Protein AF-A0A6V7YAL5-F1 (afdb_monomer_lite)

Secondary structure (DSSP, 8-state):
-HHHHHHHHHH-SB-TTT--B--S-GGGT-S----TT---GGGHHHHHHTTTS----SSSTTSTT-HHHHHHT--

Sequence (75 aa):
MGSPMARKAILGGICVDTGQNLGQPLTSLVHTFIGVAGANRDAEPLCKLLSWAEPCNQINGISCNSAFLRDINSV

Structure (mmCIF, N/CA/C/O backbone):
data_AF-A0A6V7YAL5-F1
#
_entry.id   AF-A0A6V7YAL5-F1
#
loop_
_atom_site.group_PDB
_atom_site.id
_atom_site.type_symbol
_atom_site.label_atom_id
_atom_site.label_alt_id
_atom_site.label_comp_id
_atom_site.label_asym_id
_atom_site.label_entity_id
_atom_site.label_seq_id
_atom_site.pdbx_PDB_ins_code
_atom_site.Cartn_x
_atom_site.Cartn_y
_atom_site.Cartn_z
_atom_site.occupancy
_atom_site.B_iso_or_equiv
_atom_site.auth_seq_id
_atom_site.auth_comp_id
_atom_site.auth_asym_id
_atom_site.auth_atom_id
_atom_site.pdbx_PDB_model_num
ATOM 1 N N . MET A 1 1 ? -3.539 -5.486 -7.851 1.00 69.62 1 MET A N 1
ATOM 2 C CA . MET A 1 1 ? -3.260 -4.281 -7.034 1.00 69.62 1 MET A CA 1
ATOM 3 C C . MET A 1 1 ? -4.389 -3.821 -6.098 1.00 69.62 1 MET A C 1
ATOM 5 O O . MET A 1 1 ? -4.181 -2.842 -5.396 1.00 69.62 1 MET A O 1
ATOM 9 N N . GLY A 1 2 ? -5.533 -4.517 -5.983 1.00 81.88 2 GLY A N 1
ATOM 10 C CA . GLY A 1 2 ? -6.662 -4.032 -5.162 1.00 81.88 2 GLY A CA 1
ATOM 11 C C . GLY A 1 2 ? -6.352 -3.794 -3.674 1.00 81.88 2 GLY A C 1
ATOM 12 O O . GLY A 1 2 ? -6.659 -2.727 -3.157 1.00 81.88 2 GLY A O 1
ATOM 13 N N . SER A 1 3 ? -5.693 -4.742 -2.994 1.00 86.62 3 SER A N 1
ATOM 14 C CA . SER A 1 3 ? -5.383 -4.621 -1.554 1.00 86.62 3 SER A CA 1
ATOM 15 C C . SER A 1 3 ? -4.486 -3.411 -1.215 1.00 86.62 3 SER A C 1
ATOM 17 O O . SER A 1 3 ? -4.878 -2.618 -0.360 1.00 86.62 3 SER A O 1
ATOM 19 N N . PRO A 1 4 ? -3.351 -3.178 -1.907 1.00 86.00 4 PRO A N 1
ATOM 20 C CA . PRO A 1 4 ? -2.555 -1.963 -1.711 1.00 86.00 4 PRO A CA 1
ATOM 21 C C . PRO A 1 4 ? -3.316 -0.654 -1.983 1.00 86.00 4 PRO A C 1
ATOM 23 O O . PRO A 1 4 ? -3.152 0.305 -1.233 1.00 86.00 4 PRO A O 1
ATOM 26 N N . MET A 1 5 ? -4.187 -0.613 -3.001 1.00 88.50 5 MET A N 1
ATOM 27 C CA . MET A 1 5 ? -5.024 0.565 -3.287 1.00 88.50 5 MET A CA 1
ATOM 28 C C . MET A 1 5 ? -6.044 0.834 -2.177 1.00 88.50 5 MET A C 1
ATOM 30 O O . MET A 1 5 ? -6.173 1.971 -1.729 1.00 88.50 5 MET A O 1
ATOM 34 N N . ALA A 1 6 ? -6.718 -0.206 -1.678 1.00 91.56 6 ALA A N 1
ATOM 35 C CA . ALA A 1 6 ? -7.630 -0.084 -0.544 1.00 91.56 6 ALA A CA 1
ATOM 36 C C . ALA A 1 6 ? -6.893 0.391 0.721 1.00 91.56 6 ALA A C 1
ATOM 38 O O . ALA A 1 6 ? -7.376 1.286 1.412 1.00 91.56 6 ALA A O 1
ATOM 39 N N . ARG A 1 7 ? -5.678 -0.121 0.982 1.00 90.81 7 ARG A N 1
ATOM 40 C CA . ARG A 1 7 ? -4.836 0.363 2.085 1.00 90.81 7 ARG A CA 1
ATOM 41 C C . ARG A 1 7 ? -4.457 1.838 1.914 1.00 90.81 7 ARG A C 1
ATOM 43 O O . ARG A 1 7 ? -4.548 2.574 2.891 1.00 90.81 7 ARG A O 1
ATOM 50 N N . LYS A 1 8 ? -4.106 2.303 0.706 1.00 91.62 8 LYS A N 1
ATOM 51 C CA . LYS A 1 8 ? -3.850 3.736 0.458 1.00 91.62 8 LYS A CA 1
ATOM 52 C C . LYS A 1 8 ? -5.086 4.597 0.733 1.00 91.62 8 LYS A C 1
ATOM 54 O O . LYS A 1 8 ? -4.956 5.636 1.366 1.00 91.62 8 LYS A O 1
ATOM 59 N N . ALA A 1 9 ? -6.278 4.149 0.335 1.00 92.75 9 ALA A N 1
ATOM 60 C CA . ALA A 1 9 ? -7.524 4.865 0.623 1.00 92.75 9 ALA A CA 1
ATOM 61 C C . ALA A 1 9 ? -7.840 4.940 2.133 1.00 92.75 9 ALA A C 1
ATOM 63 O O . ALA A 1 9 ? -8.336 5.958 2.601 1.00 92.75 9 ALA A O 1
ATOM 64 N N . ILE A 1 10 ? -7.511 3.896 2.906 1.00 94.62 10 ILE A N 1
ATOM 65 C CA . ILE A 1 10 ? -7.669 3.888 4.373 1.00 94.62 10 ILE A CA 1
ATOM 66 C C . ILE A 1 10 ? -6.634 4.795 5.057 1.00 94.62 10 ILE A C 1
ATOM 68 O O . ILE A 1 10 ? -6.965 5.481 6.021 1.00 94.62 10 ILE A O 1
ATOM 72 N N . LEU A 1 11 ? -5.388 4.810 4.575 1.00 93.62 11 LEU A N 1
ATOM 73 C CA . LEU A 1 11 ? -4.313 5.646 5.124 1.00 93.62 11 LEU A CA 1
ATOM 74 C C . LEU A 1 11 ? -4.436 7.127 4.726 1.00 93.62 11 LEU A C 1
ATOM 76 O O . LEU A 1 11 ? -3.968 7.991 5.462 1.00 93.62 11 LEU A O 1
ATOM 80 N N . GLY A 1 12 ? -5.064 7.431 3.589 1.00 94.38 12 GLY A N 1
ATOM 81 C CA . GLY A 1 12 ? -5.242 8.793 3.093 1.00 94.38 12 GLY A CA 1
ATOM 82 C C . GLY A 1 12 ? -3.925 9.469 2.684 1.00 94.38 12 GLY A C 1
ATOM 83 O O . GLY A 1 12 ? -3.011 8.847 2.123 1.00 94.38 12 GLY A O 1
ATOM 84 N N . GLY A 1 13 ? -3.838 10.774 2.949 1.00 94.12 13 GLY A N 1
ATOM 85 C CA . GLY A 1 13 ? -2.681 11.604 2.617 1.00 94.12 13 GLY A CA 1
ATOM 86 C C . GLY A 1 13 ? -2.539 11.877 1.117 1.00 94.12 13 GLY A C 1
ATOM 87 O O . GLY A 1 13 ? -3.502 11.809 0.355 1.00 94.12 13 GLY A O 1
ATOM 88 N N . ILE A 1 14 ? -1.324 12.208 0.678 1.00 93.75 14 ILE A N 1
ATOM 89 C CA . ILE A 1 14 ? -1.041 12.535 -0.726 1.00 93.75 14 ILE A CA 1
ATOM 90 C C . ILE A 1 14 ? -0.814 11.252 -1.536 1.00 93.75 14 ILE A C 1
ATOM 92 O O . ILE A 1 14 ? -0.036 10.390 -1.132 1.00 93.75 14 ILE A O 1
ATOM 96 N N . CYS A 1 15 ? -1.470 11.118 -2.688 1.00 88.31 15 CYS A N 1
ATOM 97 C CA . CYS A 1 15 ? -1.158 10.086 -3.674 1.00 88.31 15 CYS A CA 1
ATOM 98 C C . CYS A 1 15 ? 0.178 10.397 -4.355 1.00 88.31 15 CYS A C 1
ATOM 100 O O . CYS A 1 15 ? 0.310 11.418 -5.026 1.00 88.31 15 CYS A O 1
ATOM 102 N N . VAL A 1 16 ? 1.152 9.495 -4.230 1.00 87.81 16 VAL A N 1
ATOM 103 C CA . VAL A 1 16 ? 2.479 9.629 -4.858 1.00 87.81 16 VAL A CA 1
ATOM 104 C C . VAL A 1 16 ? 2.431 9.599 -6.391 1.00 87.81 16 VAL A C 1
ATOM 106 O O . VAL A 1 16 ? 3.313 10.159 -7.033 1.00 87.81 16 VAL A O 1
ATOM 109 N N . ASP A 1 17 ? 1.392 9.003 -6.978 1.00 82.81 17 ASP A N 1
ATOM 110 C CA . ASP A 1 17 ? 1.229 8.857 -8.428 1.00 82.81 17 ASP A CA 1
ATOM 111 C C . ASP A 1 17 ? 0.655 10.120 -9.099 1.00 82.81 17 ASP A C 1
ATOM 113 O O . ASP A 1 17 ? 0.950 10.388 -10.262 1.00 82.81 17 ASP A O 1
ATOM 117 N N . THR A 1 18 ? -0.191 10.879 -8.389 1.00 88.00 18 THR A N 1
ATOM 118 C CA . THR A 1 18 ? -0.987 11.991 -8.954 1.00 88.00 18 THR A CA 1
ATOM 119 C C . THR A 1 18 ? -0.850 13.316 -8.204 1.00 88.00 18 THR A C 1
ATOM 121 O O . THR A 1 18 ? -1.372 14.330 -8.663 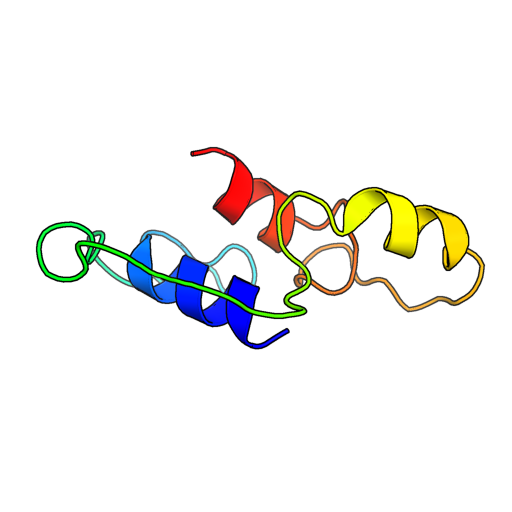1.00 88.00 18 THR A O 1
ATOM 124 N N . GLY A 1 19 ? -0.217 13.329 -7.027 1.00 91.19 19 GLY A N 1
ATOM 125 C CA . GLY A 1 19 ? -0.184 14.483 -6.121 1.00 91.19 19 GLY A CA 1
ATOM 126 C C . GLY A 1 19 ? -1.532 14.820 -5.465 1.00 91.19 19 GLY A C 1
ATOM 127 O O . GLY A 1 19 ? -1.618 15.786 -4.709 1.00 91.19 19 GLY A O 1
ATOM 128 N N . GLN A 1 20 ? -2.594 14.051 -5.730 1.00 93.62 20 GLN A N 1
ATOM 129 C CA . GLN A 1 20 ? -3.928 14.317 -5.188 1.00 93.62 20 GLN A CA 1
ATOM 130 C C . GLN A 1 20 ? -3.977 14.050 -3.683 1.00 93.62 20 GLN A C 1
ATOM 132 O O . GLN A 1 20 ? -3.469 13.037 -3.204 1.00 93.62 20 GLN A O 1
ATOM 137 N N . ASN A 1 21 ? -4.630 14.938 -2.937 1.00 95.12 21 ASN A N 1
ATOM 138 C CA . ASN A 1 21 ? -4.871 14.753 -1.512 1.00 95.12 21 ASN A CA 1
ATOM 139 C C . ASN A 1 21 ? -6.133 13.903 -1.299 1.00 95.12 21 ASN A C 1
ATOM 141 O O . ASN A 1 21 ? -7.231 14.335 -1.646 1.00 95.12 21 ASN A O 1
ATOM 145 N N . LEU A 1 22 ? -5.974 12.712 -0.720 1.00 93.88 22 LEU A N 1
ATOM 146 C CA . LEU A 1 22 ? -7.067 11.795 -0.381 1.00 93.88 22 LEU A CA 1
ATOM 147 C C . LEU A 1 22 ? -7.782 12.165 0.932 1.00 93.88 22 LEU A C 1
ATOM 149 O O . LEU A 1 22 ? -8.774 11.533 1.286 1.00 93.88 22 LEU A O 1
ATOM 153 N N . GLY A 1 23 ? -7.292 13.175 1.654 1.00 95.88 23 GLY A N 1
ATOM 154 C CA . GLY A 1 23 ? -7.822 13.595 2.947 1.00 95.88 23 GLY A CA 1
ATOM 155 C C . GLY A 1 23 ? -7.149 12.899 4.132 1.00 95.88 23 GLY A C 1
ATOM 156 O O . GLY A 1 23 ? -6.044 12.360 4.029 1.00 95.88 23 GLY A O 1
ATOM 157 N N . GLN A 1 24 ? -7.804 12.969 5.291 1.00 96.12 24 GLN A N 1
ATOM 158 C CA . GLN A 1 24 ? -7.310 12.370 6.533 1.00 96.12 24 GLN A CA 1
ATOM 159 C C . GLN A 1 24 ? -7.465 10.835 6.534 1.00 96.12 24 GLN A C 1
ATOM 161 O O . GLN A 1 24 ? -8.342 10.317 5.841 1.00 96.12 24 GLN A O 1
ATOM 166 N N . PRO A 1 25 ? -6.654 10.101 7.322 1.00 95.62 25 PRO A N 1
ATOM 167 C CA . PRO A 1 25 ? -6.786 8.653 7.453 1.00 95.62 25 PRO A CA 1
ATOM 168 C C . PRO A 1 25 ? -8.172 8.243 7.967 1.00 95.62 25 PRO A C 1
ATOM 170 O O . PRO A 1 25 ? -8.690 8.818 8.924 1.00 95.62 25 PRO A O 1
ATOM 173 N N . LEU A 1 26 ? -8.735 7.178 7.397 1.00 96.50 26 LEU A N 1
ATOM 174 C CA . LEU A 1 26 ? -10.005 6.574 7.817 1.00 96.50 26 LEU A CA 1
ATOM 175 C C . LEU A 1 26 ? -9.831 5.573 8.974 1.00 96.50 26 LEU A C 1
ATOM 177 O O . LEU A 1 26 ? -10.734 4.789 9.261 1.00 96.50 26 LEU A O 1
ATOM 181 N N . THR A 1 27 ? -8.679 5.567 9.648 1.00 93.88 27 THR A N 1
ATOM 182 C CA . THR A 1 27 ? -8.325 4.607 10.712 1.00 93.88 27 TH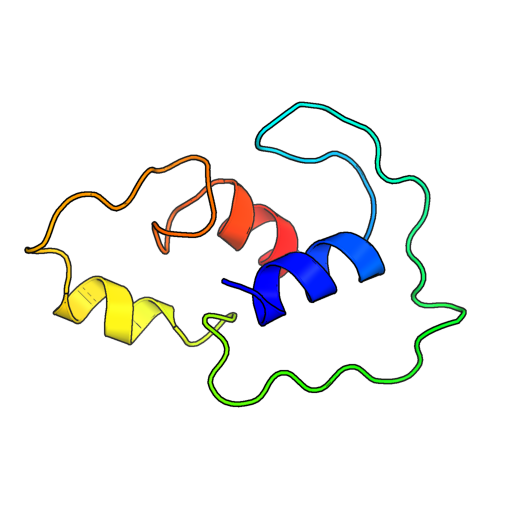R A CA 1
ATOM 183 C C . THR A 1 27 ? -9.197 4.721 11.967 1.00 93.88 27 THR A C 1
ATOM 185 O O . THR A 1 27 ? -9.273 3.773 12.741 1.00 93.88 27 THR A O 1
ATOM 188 N N . SER A 1 28 ? -9.908 5.838 12.151 1.00 95.56 28 SER A N 1
ATOM 189 C CA . SER A 1 28 ? -10.951 5.999 13.177 1.00 95.56 28 SER A CA 1
ATOM 190 C C . SER A 1 28 ? -12.271 5.293 12.833 1.00 95.56 28 SER A C 1
ATOM 192 O O . SER A 1 28 ? -13.069 5.028 13.728 1.00 95.56 28 SER A O 1
ATOM 194 N N . LEU A 1 29 ? -12.504 4.987 11.552 1.00 96.75 29 LEU A N 1
ATOM 195 C CA . LEU A 1 29 ? -13.703 4.310 11.039 1.00 96.75 29 LEU A CA 1
ATOM 196 C C . LEU A 1 29 ? -13.425 2.845 10.664 1.00 96.75 29 LEU A C 1
ATOM 198 O O . LEU A 1 29 ? -14.316 2.002 10.740 1.00 96.75 29 LEU A O 1
ATOM 202 N N . VAL A 1 30 ? -12.188 2.530 10.267 1.00 95.50 30 VAL A N 1
ATOM 203 C CA . VAL A 1 30 ? -11.749 1.195 9.841 1.00 95.50 30 VAL A CA 1
ATOM 204 C C . VAL A 1 30 ? -10.820 0.594 10.895 1.00 95.50 30 VAL A C 1
ATOM 206 O O . VAL A 1 30 ? -9.607 0.782 10.854 1.00 95.50 30 VAL A O 1
ATOM 209 N N . HIS A 1 31 ? -11.395 -0.176 11.822 1.00 93.62 31 HIS A N 1
ATOM 210 C CA . HIS A 1 31 ? -10.642 -0.866 12.877 1.00 93.62 31 HIS A CA 1
ATOM 211 C C . HIS A 1 31 ? -9.733 -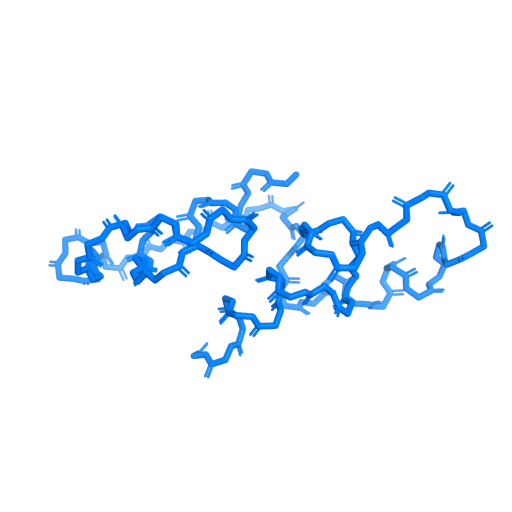1.989 12.343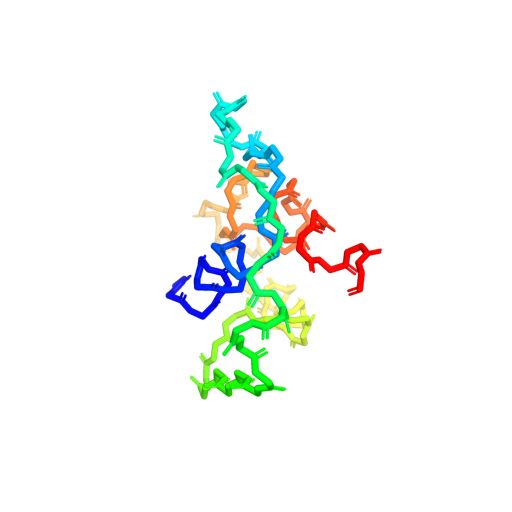 1.00 93.62 31 HIS A C 1
ATOM 213 O O . HIS A 1 31 ? -8.671 -2.267 12.897 1.00 93.62 31 HIS A O 1
ATOM 219 N N . THR A 1 32 ? -10.144 -2.695 11.285 1.00 92.94 32 THR A N 1
ATOM 220 C CA . THR A 1 32 ? -9.382 -3.831 10.745 1.00 92.94 32 THR A CA 1
ATOM 221 C C . THR A 1 32 ? -9.602 -3.968 9.245 1.00 92.94 32 THR A C 1
ATOM 223 O O . THR A 1 32 ? -10.734 -3.954 8.769 1.00 92.94 32 THR A O 1
ATOM 226 N N . PHE A 1 33 ? -8.507 -4.139 8.505 1.00 90.62 33 PHE A N 1
ATOM 227 C CA . PHE A 1 33 ? -8.497 -4.401 7.070 1.00 90.62 33 PHE A CA 1
ATOM 228 C C . PHE A 1 33 ? -7.692 -5.674 6.796 1.00 90.62 33 PHE A C 1
ATOM 230 O O . PHE A 1 33 ? -6.564 -5.805 7.269 1.00 90.62 33 PHE A O 1
ATOM 237 N N . ILE A 1 34 ? -8.264 -6.606 6.029 1.00 89.69 34 ILE A N 1
ATOM 238 C CA . ILE A 1 34 ? -7.637 -7.888 5.685 1.00 89.69 34 ILE A CA 1
ATOM 239 C C . ILE A 1 34 ? -7.582 -8.010 4.162 1.00 89.69 34 ILE A C 1
ATOM 241 O O . ILE A 1 34 ? -8.613 -8.093 3.498 1.00 89.69 34 ILE A O 1
ATOM 245 N N . GLY A 1 35 ? -6.369 -8.041 3.608 1.00 84.94 35 GLY A N 1
ATOM 246 C CA . GLY A 1 35 ? -6.127 -8.274 2.185 1.00 84.94 35 GLY A CA 1
ATOM 247 C C . GLY A 1 35 ? -5.588 -9.680 1.930 1.00 84.94 35 GLY A C 1
ATOM 248 O O . GLY A 1 35 ? -4.412 -9.936 2.180 1.00 84.94 35 GLY A O 1
ATOM 249 N N . VAL A 1 36 ? -6.419 -10.578 1.399 1.00 82.62 36 VAL A N 1
ATOM 250 C CA . VAL A 1 36 ? -6.019 -11.950 1.027 1.00 82.62 36 VAL A CA 1
ATOM 251 C C . VAL A 1 36 ? -5.338 -11.945 -0.345 1.00 82.62 36 VAL A C 1
ATOM 253 O O . VAL A 1 36 ? -5.828 -11.294 -1.266 1.00 82.62 36 VAL A O 1
ATOM 256 N N . ALA A 1 37 ? -4.205 -12.649 -0.478 1.00 74.69 37 ALA A N 1
ATOM 257 C CA . ALA A 1 37 ? -3.396 -12.728 -1.709 1.00 74.69 37 ALA A CA 1
ATOM 258 C C . ALA A 1 37 ? -3.040 -11.356 -2.340 1.00 74.69 37 ALA A C 1
ATOM 260 O O . ALA A 1 37 ? -2.787 -11.239 -3.539 1.00 74.69 37 ALA A O 1
ATOM 261 N N . GLY A 1 38 ? -3.032 -10.293 -1.529 1.00 70.44 38 GLY A N 1
ATOM 262 C CA . GLY A 1 38 ? -2.692 -8.942 -1.956 1.00 70.44 38 GLY A CA 1
ATOM 263 C C . GLY A 1 38 ? -1.183 -8.726 -2.050 1.00 70.44 38 GLY A C 1
ATOM 264 O O . GLY A 1 38 ? -0.438 -9.202 -1.199 1.00 70.44 38 GLY A O 1
ATOM 265 N N . ALA A 1 39 ? -0.744 -7.939 -3.037 1.00 72.19 39 ALA A N 1
ATOM 266 C CA . ALA A 1 39 ? 0.651 -7.518 -3.200 1.00 72.19 39 ALA A CA 1
ATOM 267 C C . ALA A 1 39 ? 1.072 -6.467 -2.142 1.00 72.19 39 ALA A C 1
ATOM 269 O O . ALA A 1 39 ? 1.346 -5.315 -2.467 1.00 72.19 39 ALA A O 1
ATOM 270 N N . ASN A 1 40 ? 1.013 -6.847 -0.864 1.00 73.38 40 ASN A N 1
ATOM 271 C CA . ASN A 1 40 ? 1.282 -5.999 0.300 1.00 73.38 40 ASN A CA 1
ATOM 272 C C . ASN A 1 40 ? 2.784 -6.039 0.676 1.00 73.38 40 ASN A C 1
ATOM 274 O O . ASN A 1 40 ? 3.620 -6.348 -0.171 1.00 73.38 40 ASN A O 1
ATOM 278 N N . ARG A 1 41 ? 3.133 -5.722 1.936 1.00 69.38 41 ARG A N 1
ATOM 279 C CA . ARG A 1 41 ? 4.516 -5.632 2.453 1.00 69.38 41 ARG A CA 1
ATOM 280 C C . ARG A 1 41 ? 5.409 -6.808 2.025 1.00 69.38 41 ARG A C 1
ATOM 282 O O . ARG A 1 41 ? 6.520 -6.588 1.560 1.00 69.38 41 ARG A O 1
ATOM 289 N N . ASP A 1 42 ? 4.886 -8.028 2.093 1.00 63.59 42 ASP A N 1
ATOM 290 C CA . ASP A 1 42 ? 5.636 -9.268 1.848 1.00 63.59 42 ASP A CA 1
ATOM 291 C C . ASP A 1 42 ? 5.605 -9.748 0.382 1.00 63.59 42 ASP A C 1
ATOM 293 O O . ASP A 1 42 ? 5.993 -10.875 0.084 1.00 63.59 42 ASP A O 1
ATOM 297 N N . ALA A 1 43 ? 5.156 -8.911 -0.561 1.00 68.12 43 ALA A N 1
ATOM 298 C CA . ALA A 1 43 ? 5.199 -9.215 -1.997 1.00 68.12 43 ALA A CA 1
ATOM 299 C C . ALA A 1 43 ? 6.583 -8.976 -2.636 1.00 68.12 43 ALA A C 1
ATOM 301 O O . ALA A 1 43 ? 6.842 -9.433 -3.751 1.00 68.12 43 ALA A O 1
ATOM 302 N N . GLU A 1 44 ? 7.487 -8.299 -1.921 1.00 67.12 44 GLU A N 1
ATOM 303 C CA . GLU A 1 44 ? 8.854 -7.989 -2.358 1.00 67.12 44 GLU A CA 1
ATOM 304 C C . GLU A 1 44 ? 9.653 -9.207 -2.876 1.00 67.12 44 GLU A C 1
ATOM 306 O O . GLU A 1 44 ? 10.248 -9.099 -3.955 1.00 67.12 44 GLU A O 1
ATOM 311 N N . PRO A 1 45 ? 9.650 -10.386 -2.213 1.00 67.56 45 PRO A N 1
ATOM 312 C CA . PRO A 1 45 ? 10.387 -11.554 -2.697 1.00 67.56 45 PRO A CA 1
ATOM 313 C C . PRO A 1 45 ? 9.825 -12.086 -4.021 1.00 67.56 45 PRO A C 1
ATOM 315 O O . PRO A 1 45 ? 10.585 -12.516 -4.889 1.00 67.56 45 PRO A O 1
ATOM 318 N N . LEU A 1 46 ? 8.501 -12.005 -4.206 1.00 67.88 46 LEU A N 1
ATOM 319 C CA . LEU A 1 46 ? 7.823 -12.441 -5.427 1.00 67.88 46 LEU A CA 1
ATOM 320 C C . LEU A 1 46 ? 8.146 -11.506 -6.607 1.00 67.88 46 LEU A C 1
ATOM 322 O O . LEU A 1 46 ? 8.433 -11.985 -7.701 1.00 67.88 46 LEU A O 1
ATOM 326 N N . CYS A 1 47 ? 8.195 -10.185 -6.376 1.00 66.25 47 CYS A N 1
ATOM 327 C CA . CYS A 1 47 ? 8.711 -9.217 -7.355 1.00 66.25 47 CYS A CA 1
ATOM 328 C C . CYS A 1 47 ? 10.169 -9.492 -7.731 1.00 66.25 47 CYS A C 1
ATOM 330 O O . CYS A 1 47 ? 10.517 -9.435 -8.906 1.00 66.25 47 CYS A O 1
ATOM 332 N N . LYS A 1 48 ? 11.039 -9.766 -6.749 1.00 70.44 48 LYS A N 1
ATOM 333 C CA . LYS A 1 48 ? 12.462 -10.033 -7.006 1.00 70.44 48 LYS A CA 1
ATOM 334 C C . LYS A 1 48 ? 12.645 -11.271 -7.886 1.00 70.44 48 LYS A C 1
ATOM 336 O O . LYS A 1 48 ? 13.426 -11.218 -8.834 1.00 70.44 48 LYS A O 1
ATOM 341 N N . LEU A 1 49 ? 11.870 -12.330 -7.643 1.00 73.50 49 LEU A N 1
ATOM 342 C CA . LEU A 1 49 ? 11.850 -13.544 -8.468 1.00 73.50 49 LEU A CA 1
ATOM 343 C C . LEU A 1 49 ? 11.385 -13.287 -9.915 1.00 73.50 49 LEU A C 1
ATOM 345 O O . LEU A 1 49 ? 11.865 -13.934 -10.844 1.00 73.50 49 LEU A O 1
ATOM 349 N N . LEU A 1 50 ? 10.469 -12.336 -10.110 1.00 70.69 50 LEU A N 1
ATOM 350 C CA . LEU A 1 50 ? 9.887 -11.976 -11.409 1.00 70.69 50 LEU A CA 1
ATOM 351 C C . LEU A 1 50 ? 10.517 -10.718 -12.036 1.00 70.69 50 LEU A C 1
ATOM 353 O O . LEU A 1 50 ? 10.010 -10.206 -13.028 1.00 70.69 50 LEU A O 1
ATOM 357 N N . SER A 1 51 ? 11.639 -10.232 -11.498 1.00 65.12 51 SER A N 1
ATOM 358 C CA . SER A 1 51 ? 12.295 -8.983 -11.929 1.00 65.12 51 SER A CA 1
ATOM 359 C C . SER A 1 51 ? 12.831 -8.997 -13.367 1.00 65.12 51 SER A C 1
ATOM 361 O O . SER A 1 51 ? 13.092 -7.937 -13.928 1.00 65.12 51 SER A O 1
ATOM 363 N N . TRP A 1 52 ? 12.951 -10.178 -13.977 1.00 68.88 52 TRP A N 1
ATOM 364 C CA . TRP A 1 52 ? 13.281 -10.367 -15.393 1.00 68.88 52 TRP A CA 1
ATOM 365 C C . TRP A 1 52 ? 12.114 -10.044 -16.344 1.00 68.88 52 TRP A C 1
ATOM 367 O O . TRP A 1 52 ? 12.329 -9.903 -17.545 1.00 68.88 52 TRP A O 1
ATOM 377 N N . ALA A 1 53 ? 10.889 -9.928 -15.824 1.00 63.16 53 ALA A N 1
ATOM 378 C CA . ALA A 1 53 ? 9.704 -9.525 -16.567 1.00 63.16 53 ALA A CA 1
ATOM 379 C C . ALA A 1 53 ? 9.388 -8.043 -16.294 1.00 63.16 53 ALA A C 1
ATOM 381 O O . ALA A 1 53 ? 8.600 -7.706 -15.408 1.00 63.16 53 ALA A O 1
ATOM 382 N N . GLU A 1 54 ? 9.991 -7.137 -17.068 1.00 53.78 54 GLU A N 1
ATOM 383 C CA . GLU A 1 54 ? 9.526 -5.745 -17.131 1.00 53.78 54 GLU A CA 1
ATOM 384 C C . GLU A 1 54 ? 8.076 -5.722 -17.667 1.00 53.78 54 GLU A C 1
ATOM 386 O O . GLU A 1 54 ? 7.790 -6.397 -18.658 1.00 53.78 54 GLU A O 1
ATOM 391 N N . PRO A 1 55 ? 7.136 -5.002 -17.012 1.00 56.28 55 PRO A N 1
ATOM 392 C CA . PRO A 1 55 ? 7.265 -3.569 -16.762 1.00 56.28 55 PRO A CA 1
ATOM 393 C C . PRO A 1 55 ? 6.848 -3.152 -15.336 1.00 56.28 55 PRO A C 1
ATOM 395 O O . PRO A 1 55 ? 5.763 -2.614 -15.092 1.00 56.28 55 PRO A O 1
ATOM 398 N N . CYS A 1 56 ? 7.752 -3.339 -14.379 1.00 63.25 56 CYS A N 1
ATOM 399 C CA . CYS A 1 56 ? 7.606 -2.839 -13.012 1.00 63.25 56 CYS A CA 1
ATOM 400 C C . CYS A 1 56 ? 7.842 -1.315 -12.950 1.00 63.25 56 CYS A C 1
ATOM 402 O O . CYS A 1 56 ? 8.946 -0.850 -12.666 1.00 63.25 56 CYS A O 1
ATOM 404 N N . ASN A 1 57 ? 6.797 -0.522 -13.211 1.00 69.88 57 ASN A N 1
ATOM 405 C CA . ASN A 1 57 ? 6.838 0.943 -13.105 1.00 69.88 57 ASN A CA 1
ATOM 406 C C . ASN A 1 57 ? 7.200 1.382 -11.666 1.00 69.88 57 ASN A C 1
ATOM 408 O O . ASN A 1 57 ? 6.583 0.942 -10.701 1.00 69.88 57 ASN A O 1
ATOM 412 N N . GLN A 1 58 ? 8.194 2.268 -11.524 1.00 74.25 58 GLN A N 1
ATOM 413 C CA . GLN A 1 58 ? 8.725 2.732 -10.231 1.00 74.25 58 GLN A CA 1
ATOM 414 C C . GLN A 1 58 ? 7.847 3.776 -9.510 1.00 74.25 58 GLN A C 1
ATOM 416 O O . GLN A 1 58 ? 8.179 4.202 -8.403 1.00 74.25 58 GLN A O 1
ATOM 421 N N . ILE A 1 59 ? 6.732 4.199 -10.106 1.00 73.88 59 ILE A N 1
ATOM 422 C CA . ILE A 1 59 ? 5.765 5.121 -9.497 1.00 73.88 59 ILE A CA 1
ATOM 423 C C . ILE A 1 59 ? 4.619 4.325 -8.866 1.00 73.88 59 ILE A C 1
ATOM 425 O O . ILE A 1 59 ? 4.451 4.354 -7.648 1.00 73.88 59 ILE A O 1
ATOM 429 N N . ASN A 1 60 ? 3.872 3.580 -9.687 1.00 72.75 60 ASN A N 1
ATOM 430 C CA . ASN A 1 60 ? 2.708 2.806 -9.254 1.00 72.75 60 ASN A CA 1
ATOM 431 C C . ASN A 1 60 ? 3.110 1.499 -8.549 1.00 72.75 60 ASN A C 1
ATOM 433 O O . ASN A 1 60 ? 4.228 1.018 -8.696 1.00 72.75 60 ASN A O 1
ATOM 437 N N . GLY A 1 61 ? 2.185 0.873 -7.818 1.00 69.25 61 GLY A N 1
ATOM 438 C CA . GLY A 1 61 ? 2.492 -0.311 -7.006 1.00 69.25 61 GLY A CA 1
ATOM 439 C C . GLY A 1 61 ? 2.835 -1.611 -7.755 1.00 69.25 61 GLY A C 1
ATOM 440 O O . GLY A 1 61 ? 2.784 -2.668 -7.137 1.00 69.25 61 GLY A O 1
ATOM 441 N N . ILE A 1 62 ? 3.139 -1.572 -9.059 1.00 71.12 62 ILE A N 1
ATOM 442 C CA . ILE A 1 62 ? 3.547 -2.751 -9.842 1.00 71.12 62 ILE A CA 1
ATOM 443 C C . ILE A 1 62 ? 5.045 -3.054 -9.636 1.00 71.12 62 ILE A C 1
ATOM 445 O O . ILE A 1 62 ? 5.428 -4.219 -9.653 1.00 71.12 62 ILE A O 1
ATOM 449 N N . SER A 1 63 ? 5.892 -2.050 -9.355 1.00 75.38 63 SER A N 1
ATOM 450 C CA . SER A 1 63 ? 7.254 -2.285 -8.835 1.00 75.38 63 SER A CA 1
AT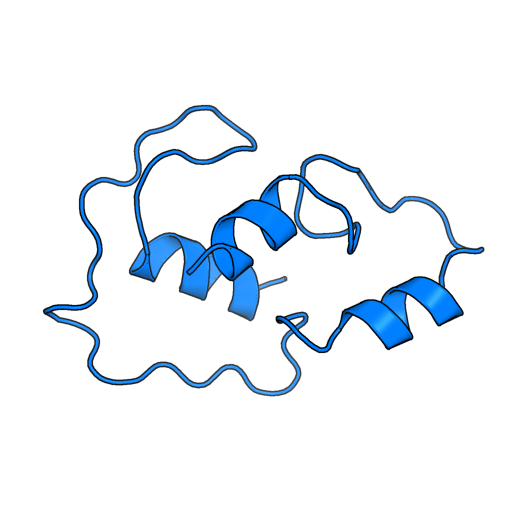OM 451 C C . SER A 1 63 ? 7.256 -2.423 -7.317 1.00 75.38 63 SER A C 1
ATOM 453 O O . SER A 1 63 ? 6.701 -1.575 -6.619 1.00 75.38 63 SER A O 1
ATOM 455 N N . CYS A 1 64 ? 7.982 -3.401 -6.773 1.00 73.38 64 CYS A N 1
ATOM 456 C CA . CYS A 1 64 ? 8.158 -3.511 -5.322 1.00 73.38 64 CYS A CA 1
ATOM 457 C C . CYS A 1 64 ? 9.026 -2.404 -4.695 1.00 73.38 64 CYS A C 1
ATOM 459 O O . CYS A 1 64 ? 8.872 -2.128 -3.511 1.00 73.38 64 CYS A O 1
ATOM 461 N N . ASN A 1 65 ? 9.842 -1.695 -5.486 1.00 74.38 65 ASN A N 1
ATOM 462 C CA . ASN A 1 65 ? 10.530 -0.468 -5.052 1.00 74.38 65 ASN A CA 1
ATOM 463 C C 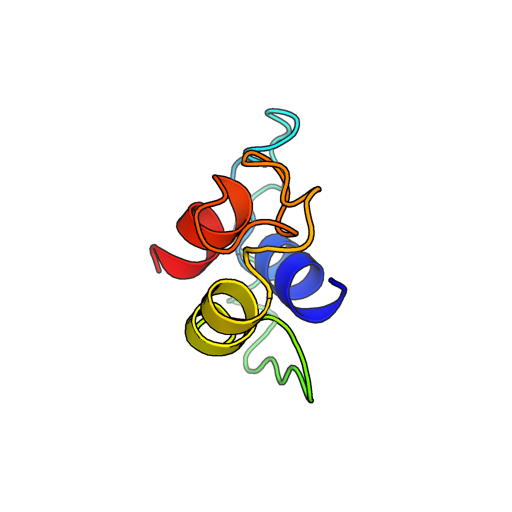. ASN A 1 65 ? 9.771 0.812 -5.453 1.00 74.38 65 ASN A C 1
ATOM 465 O O . ASN A 1 65 ? 10.326 1.914 -5.408 1.00 74.38 65 ASN A O 1
ATOM 469 N N . SER A 1 66 ? 8.502 0.690 -5.852 1.00 81.75 66 SER A N 1
ATOM 470 C CA . SER A 1 66 ? 7.701 1.835 -6.280 1.00 81.75 66 SER A CA 1
ATOM 471 C C . SER A 1 66 ? 7.571 2.913 -5.209 1.00 81.75 66 SER A C 1
ATOM 473 O O . SER A 1 66 ? 7.671 2.652 -4.007 1.00 81.75 66 SER A O 1
ATOM 475 N N . ALA A 1 67 ? 7.336 4.151 -5.642 1.00 85.75 67 ALA A N 1
ATOM 476 C CA . ALA A 1 67 ? 6.918 5.222 -4.745 1.00 85.75 67 ALA A CA 1
ATOM 477 C C . ALA A 1 67 ? 5.651 4.812 -3.972 1.00 85.75 67 ALA A C 1
ATOM 479 O O . ALA A 1 67 ? 5.624 4.936 -2.752 1.00 85.75 67 ALA A O 1
ATOM 480 N N . PHE A 1 68 ? 4.663 4.225 -4.658 1.00 87.81 68 PHE A N 1
ATOM 481 C CA . PHE A 1 68 ? 3.408 3.756 -4.067 1.00 87.81 68 PHE A CA 1
ATOM 482 C C . PHE A 1 68 ? 3.589 2.703 -2.963 1.00 87.81 68 PHE A C 1
ATOM 484 O O . PHE A 1 68 ? 3.050 2.863 -1.868 1.00 87.81 68 PHE A O 1
ATOM 491 N N . LEU A 1 69 ? 4.350 1.626 -3.207 1.00 83.75 69 LEU A N 1
ATOM 492 C CA . LEU A 1 69 ? 4.548 0.595 -2.180 1.00 83.75 69 LEU A CA 1
ATOM 493 C C . LEU A 1 69 ? 5.446 1.071 -1.034 1.00 83.75 69 LEU A C 1
ATOM 495 O O . LEU A 1 69 ? 5.267 0.602 0.087 1.00 83.75 69 LEU A O 1
ATOM 499 N N . ARG A 1 70 ? 6.363 2.019 -1.264 1.00 85.56 70 ARG A N 1
ATOM 500 C CA . ARG A 1 70 ? 7.133 2.650 -0.178 1.00 85.56 70 ARG A CA 1
ATOM 501 C C . ARG A 1 70 ? 6.268 3.567 0.684 1.00 85.56 70 ARG A C 1
ATOM 503 O O . ARG A 1 70 ? 6.354 3.476 1.903 1.00 85.56 70 ARG A O 1
ATOM 510 N N . ASP A 1 71 ? 5.409 4.380 0.071 1.00 88.56 71 ASP A N 1
ATOM 511 C CA . ASP A 1 71 ? 4.457 5.263 0.757 1.00 88.56 71 ASP A CA 1
ATOM 512 C C . ASP A 1 71 ? 3.557 4.472 1.718 1.00 88.56 71 ASP A C 1
ATOM 514 O O . ASP A 1 71 ? 3.627 4.679 2.930 1.00 88.56 71 ASP A O 1
ATOM 518 N N . ILE A 1 72 ? 2.809 3.476 1.226 1.00 88.44 72 ILE A N 1
ATOM 519 C CA . ILE A 1 72 ? 1.879 2.731 2.093 1.00 88.44 72 ILE A CA 1
ATOM 520 C C . ILE A 1 72 ? 2.577 1.883 3.166 1.00 88.44 72 ILE A C 1
ATOM 522 O O . ILE A 1 72 ? 1.931 1.518 4.140 1.00 88.44 72 ILE A O 1
ATOM 526 N N . ASN A 1 73 ? 3.857 1.529 2.996 1.00 85.44 73 ASN A N 1
ATOM 527 C CA . ASN A 1 73 ? 4.628 0.727 3.958 1.00 85.44 73 ASN A CA 1
ATOM 528 C C . ASN A 1 73 ? 5.521 1.559 4.897 1.00 85.44 73 ASN A C 1
ATOM 530 O O . ASN A 1 73 ? 6.230 0.965 5.715 1.00 85.44 73 ASN A O 1
ATOM 534 N N . SER A 1 74 ? 5.486 2.893 4.786 1.00 82.12 74 SER A N 1
ATOM 535 C CA . SER A 1 74 ? 6.210 3.830 5.663 1.00 82.12 74 SER A CA 1
ATOM 536 C C . SER A 1 74 ? 5.581 3.998 7.057 1.00 82.12 74 SER A C 1
ATOM 538 O O . SER A 1 74 ? 6.200 4.587 7.942 1.00 82.12 74 SER A O 1
ATOM 540 N N . VAL A 1 75 ? 4.380 3.435 7.238 1.00 69.25 75 VAL A N 1
ATOM 541 C CA . VAL A 1 75 ? 3.587 3.322 8.474 1.00 69.25 75 VAL A CA 1
ATOM 542 C C . VAL A 1 75 ? 3.378 1.862 8.870 1.00 69.25 75 VAL A C 1
ATOM 544 O O . VAL A 1 75 ? 3.110 1.025 7.967 1.00 69.25 75 VAL A O 1
#

Foldseek 3Di:
DVQLVVLCLQCFQAQQQPRDGSDHHVCVVDVDDDDDPDCAPPVQVVCVVVVVDDDQDQDDPSHCNHPSRCVSPVD

Radius of gyration: 12.72 Å; chains: 1; bounding box: 27×28×30 Å

InterPro domains:
  IPR002918 Lipase EstA/Esterase EstB [PF01674] (1-74)
  IPR002918 Lipase EstA/Esterase EstB [PTHR32015] (1-74)
  IPR029058 Alpha/Beta hydrolase fold [G3DSA:3.40.50.1820] (1-74)

pLDDT: mean 81.46, std 11.48, range [53.78, 96.75]

Organism: Meloidogyne enterolobii (NCBI:txid390850)